Protein AF-A0A3D1XVE9-F1 (afdb_monomer_lite)

Foldseek 3Di:
DDDPDDPVVCVVVPPPPPDDDPVDPPDDDDPDPPPPPDPQVVVQVVLQVLLCLLPDDPDDDDDDPVVVVVVVVVSQQVSLLSNQVLCCQAVHFLVVCVVVVVSNVSSVRSVVVVVPDPDSGWHQVVSHTDD

Sequence (131 aa):
DFFITDANHLSAFLENSGEISDDRPILEFSTVSLLPPLKWETDEVFLNMLRHRINQKPPVTGMTLQEREAFDRNFKLRTAQRLAVFSRRYQGPGAEAFARRNYFSGLETMSIYFDTYLKPQVHLDDAQWQK

pLDDT: mean 75.29, std 20.75, range [31.38, 97.31]

Radius of gyration: 17.8 Å; chains: 1; bounding box: 38×41×38 Å

Secondary structure (DSSP, 8-state):
----S-GGGTHHHHTT-S---TT-------SS---PPPHHHHHHHHHHHHHHHHH-PPP--S--HHHHHHHHHHHHHHHHHHHHHHHHHTT-TTHHHHHTT-HHHHHHHHHHHHHT--SSS---GGG----

Structure (mmCIF, N/CA/C/O backbone):
data_AF-A0A3D1XVE9-F1
#
_entry.id   AF-A0A3D1XVE9-F1
#
loop_
_atom_site.group_PDB
_atom_site.id
_atom_site.type_symbol
_atom_site.label_atom_id
_atom_site.label_alt_id
_atom_site.label_comp_id
_atom_site.label_asym_id
_atom_site.label_entity_id
_atom_site.label_seq_id
_atom_site.pdbx_PDB_ins_code
_atom_site.Cartn_x
_atom_site.Cartn_y
_atom_site.Cartn_z
_atom_site.occupancy
_atom_site.B_iso_or_equiv
_atom_site.auth_seq_id
_atom_site.auth_comp_id
_atom_site.auth_asym_id
_atom_site.auth_atom_id
_atom_site.pdbx_PDB_model_num
ATOM 1 N N . ASP A 1 1 ? 2.576 -10.425 9.662 1.00 35.22 1 ASP A N 1
ATOM 2 C CA . ASP A 1 1 ? 3.074 -11.792 9.763 1.00 35.22 1 ASP A CA 1
ATOM 3 C C . ASP A 1 1 ? 2.191 -12.678 8.932 1.00 35.22 1 ASP A C 1
ATOM 5 O O . ASP A 1 1 ? 1.041 -12.895 9.283 1.00 35.22 1 ASP A O 1
ATOM 9 N N . PHE A 1 2 ? 2.677 -13.031 7.748 1.00 31.38 2 PHE A N 1
ATOM 10 C CA . PHE A 1 2 ? 2.112 -14.124 6.972 1.00 31.38 2 PHE A CA 1
ATOM 11 C C . PHE A 1 2 ? 3.034 -15.307 7.240 1.00 31.38 2 PHE A C 1
ATOM 13 O O . PHE A 1 2 ? 4.154 -15.328 6.742 1.00 31.38 2 PHE A O 1
ATOM 20 N N . PHE A 1 3 ? 2.588 -16.228 8.087 1.00 39.41 3 PHE A N 1
ATOM 21 C CA . PHE A 1 3 ? 3.233 -17.520 8.272 1.00 39.41 3 PHE A CA 1
ATOM 22 C C . PHE A 1 3 ? 2.358 -18.557 7.575 1.00 39.41 3 PHE A C 1
ATOM 24 O O . PHE A 1 3 ? 1.186 -18.702 7.917 1.00 39.41 3 PHE A O 1
ATOM 31 N N . ILE A 1 4 ? 2.920 -19.261 6.599 1.00 38.12 4 ILE A N 1
ATOM 32 C CA . ILE A 1 4 ? 2.436 -20.585 6.217 1.00 38.12 4 ILE A CA 1
ATOM 33 C C . ILE A 1 4 ? 3.659 -21.488 6.232 1.00 38.12 4 ILE A C 1
ATOM 35 O O . ILE A 1 4 ? 4.336 -21.645 5.224 1.00 38.12 4 ILE A O 1
ATOM 39 N N . THR A 1 5 ? 3.935 -22.061 7.395 1.00 39.94 5 THR A N 1
ATOM 40 C CA . THR A 1 5 ? 4.581 -23.365 7.501 1.00 39.94 5 THR A CA 1
ATOM 41 C C . THR A 1 5 ? 3.961 -24.091 8.685 1.00 39.94 5 THR A C 1
ATOM 43 O O . THR A 1 5 ? 3.663 -23.498 9.722 1.00 39.94 5 THR A O 1
ATOM 46 N N . ASP A 1 6 ? 3.668 -25.364 8.457 1.00 42.41 6 ASP A N 1
ATOM 47 C CA . ASP A 1 6 ? 2.945 -26.243 9.364 1.00 42.41 6 ASP A CA 1
ATOM 48 C C . ASP A 1 6 ? 3.673 -26.353 10.717 1.00 42.41 6 ASP A C 1
ATOM 50 O O . ASP A 1 6 ? 4.899 -26.510 10.770 1.00 42.41 6 ASP A O 1
ATOM 54 N N . ALA A 1 7 ? 2.922 -26.248 11.816 1.00 42.97 7 ALA A N 1
ATOM 55 C CA . ALA A 1 7 ? 3.442 -26.035 13.173 1.00 42.97 7 ALA A CA 1
ATOM 56 C C . ALA A 1 7 ? 4.381 -27.154 13.666 1.00 42.97 7 ALA A C 1
ATOM 58 O O . ALA A 1 7 ? 5.176 -26.948 14.583 1.00 42.97 7 ALA A O 1
ATOM 59 N N . ASN A 1 8 ? 4.332 -28.324 13.030 1.00 47.16 8 ASN A N 1
ATOM 60 C CA . ASN A 1 8 ? 5.104 -29.501 13.420 1.00 47.16 8 ASN A CA 1
ATOM 61 C C . ASN A 1 8 ? 6.593 -29.431 13.043 1.00 47.16 8 ASN A C 1
ATOM 63 O O . ASN A 1 8 ? 7.388 -30.171 13.614 1.00 47.16 8 ASN A O 1
ATOM 67 N N . HIS A 1 9 ? 6.991 -28.546 12.122 1.00 50.50 9 HIS A N 1
ATOM 68 C CA . HIS A 1 9 ? 8.394 -28.408 11.703 1.00 50.50 9 HIS A CA 1
ATOM 69 C C . HIS A 1 9 ? 9.139 -27.247 12.379 1.00 50.50 9 HIS A C 1
ATOM 71 O O . HIS A 1 9 ? 10.359 -27.156 12.256 1.00 50.50 9 HIS A O 1
ATOM 77 N N . LEU A 1 10 ? 8.436 -26.378 13.115 1.00 48.62 10 LEU A N 1
ATOM 78 C CA . LEU A 1 10 ? 9.043 -25.231 13.804 1.00 48.62 10 LEU A CA 1
ATOM 79 C C . LEU A 1 10 ? 9.619 -25.585 15.183 1.00 48.62 10 LEU A C 1
ATOM 81 O O . LEU A 1 10 ? 10.549 -24.929 15.646 1.00 48.62 10 LEU A O 1
ATOM 85 N N . SER A 1 11 ? 9.082 -26.610 15.844 1.00 52.28 11 SER A N 1
ATOM 86 C CA . SER A 1 11 ? 9.414 -26.965 17.230 1.00 52.28 11 SER A CA 1
ATOM 87 C C . SER A 1 11 ? 10.898 -27.289 17.424 1.00 52.28 11 SER A C 1
ATOM 89 O O . SER A 1 11 ? 11.532 -26.723 18.310 1.00 52.28 11 SER A O 1
ATOM 91 N N . ALA A 1 12 ? 11.482 -28.101 16.540 1.00 56.97 12 ALA A N 1
ATOM 92 C CA . ALA A 1 12 ? 12.899 -28.469 16.613 1.00 56.97 12 ALA A CA 1
ATOM 93 C C . ALA A 1 12 ? 13.861 -27.287 16.356 1.00 56.97 12 ALA A C 1
ATOM 95 O O . ALA A 1 12 ? 14.995 -27.295 16.828 1.00 56.97 12 ALA A O 1
ATOM 96 N N . PHE A 1 13 ? 13.419 -26.258 15.622 1.00 50.19 13 PHE A N 1
ATOM 97 C CA . PHE A 1 13 ? 14.222 -25.061 15.343 1.00 50.19 13 PHE A CA 1
ATOM 98 C C . PHE A 1 13 ? 14.170 -24.029 16.478 1.00 50.19 13 PHE A C 1
ATOM 100 O O . PHE A 1 13 ? 15.129 -23.283 16.676 1.00 50.19 13 PHE A O 1
ATOM 107 N N . LEU A 1 14 ? 13.073 -23.995 17.239 1.00 52.66 14 LEU A N 1
ATOM 108 C CA . LEU A 1 14 ? 12.889 -23.065 18.354 1.00 52.66 14 LEU A CA 1
ATOM 109 C C . LEU A 1 14 ? 13.596 -23.517 19.640 1.00 52.66 14 LEU A C 1
ATOM 111 O O . LEU A 1 14 ? 13.983 -22.663 20.434 1.00 52.66 14 LEU A O 1
ATOM 115 N N . GLU A 1 15 ? 13.821 -24.821 19.835 1.00 51.41 15 GLU A N 1
ATOM 116 C CA . GLU A 1 15 ? 14.414 -25.369 21.071 1.00 51.41 15 GLU A CA 1
ATOM 117 C C . GLU A 1 15 ? 15.829 -24.854 21.390 1.00 51.41 15 GLU A C 1
ATOM 119 O O . GLU A 1 15 ? 16.223 -24.855 22.552 1.00 51.41 15 GLU A O 1
ATOM 124 N N . ASN A 1 16 ? 16.582 -24.363 20.398 1.00 48.47 16 ASN A N 1
ATOM 125 C CA . ASN A 1 16 ? 17.960 -23.880 20.588 1.00 48.47 16 ASN A CA 1
ATOM 126 C C . ASN A 1 16 ? 18.161 -22.394 20.244 1.00 48.47 16 ASN A C 1
ATOM 128 O O . ASN A 1 16 ? 19.290 -21.897 20.231 1.00 48.47 16 ASN A O 1
ATOM 132 N N . SER A 1 17 ? 17.084 -21.664 19.961 1.00 49.12 17 SER A N 1
ATOM 133 C CA . SER A 1 17 ? 17.148 -20.260 19.561 1.00 49.12 17 SER A CA 1
ATOM 134 C C . SER A 1 17 ? 16.943 -19.354 20.777 1.00 49.12 17 SER A C 1
ATOM 136 O O . SER A 1 17 ? 15.822 -18.946 21.072 1.00 49.12 17 SER A O 1
ATOM 138 N N . GLY A 1 18 ? 18.032 -19.023 21.478 1.00 48.66 18 GLY A N 1
ATOM 139 C CA . GLY A 1 18 ? 17.996 -18.148 22.660 1.00 48.66 18 GLY A CA 1
ATOM 140 C C . GLY A 1 18 ? 17.485 -16.723 22.395 1.00 48.66 18 GLY A C 1
ATOM 141 O O . GLY A 1 18 ? 17.016 -16.075 23.324 1.00 48.66 18 GLY A O 1
ATOM 142 N N . GLU A 1 19 ? 17.532 -16.245 21.148 1.00 45.78 19 GLU A N 1
ATOM 143 C CA . GLU A 1 19 ? 16.977 -14.952 20.737 1.00 45.78 19 GLU A CA 1
ATOM 144 C C . GLU A 1 19 ? 16.819 -14.918 19.206 1.00 45.78 19 GLU A C 1
ATOM 146 O O . GLU A 1 19 ? 17.755 -15.255 18.478 1.00 45.78 19 GLU A O 1
ATOM 151 N N . ILE A 1 20 ? 15.640 -14.528 18.709 1.00 44.81 20 ILE A N 1
ATOM 152 C CA . ILE A 1 20 ? 15.391 -14.292 17.278 1.00 44.81 20 ILE A CA 1
ATOM 153 C C . ILE A 1 20 ? 15.486 -12.778 17.053 1.00 44.81 20 ILE A C 1
ATOM 155 O O . ILE A 1 20 ? 14.557 -12.053 17.406 1.00 44.81 20 ILE A O 1
ATOM 159 N N . SER A 1 21 ? 16.601 -12.298 16.493 1.00 39.75 21 SER A N 1
ATOM 160 C CA . SER A 1 21 ? 16.748 -10.912 16.019 1.00 39.75 21 SER A CA 1
ATOM 161 C C . SER A 1 21 ? 16.685 -10.847 14.489 1.00 39.75 21 SER A C 1
ATOM 163 O O . SER A 1 21 ? 17.005 -11.822 13.802 1.00 39.75 21 SER A O 1
ATOM 165 N N . ASP A 1 22 ? 16.317 -9.676 13.953 1.00 47.19 22 ASP A N 1
ATOM 166 C CA . ASP A 1 22 ? 16.254 -9.366 12.509 1.00 47.19 22 ASP A CA 1
ATOM 167 C C . ASP A 1 22 ? 17.592 -9.597 11.765 1.00 47.19 22 ASP A C 1
ATOM 169 O O . ASP A 1 22 ? 17.639 -9.590 10.533 1.00 47.19 22 ASP A O 1
ATOM 173 N N . ASP A 1 23 ? 18.680 -9.837 12.501 1.00 43.62 23 ASP A N 1
ATOM 174 C CA . ASP A 1 23 ? 20.041 -9.986 11.986 1.00 43.62 23 ASP A CA 1
ATOM 175 C C . ASP A 1 23 ? 20.364 -11.429 11.557 1.00 43.62 23 ASP A C 1
ATOM 177 O O . ASP A 1 23 ? 21.418 -11.680 10.967 1.00 43.62 23 ASP A O 1
ATOM 181 N N . ARG A 1 24 ? 19.487 -12.398 11.863 1.00 38.16 24 ARG A N 1
ATOM 182 C CA . ARG A 1 24 ? 19.696 -13.823 11.554 1.00 38.16 24 ARG A CA 1
ATOM 183 C C . ARG A 1 24 ? 18.491 -14.428 10.831 1.00 38.16 24 ARG A C 1
ATOM 185 O O . ARG A 1 24 ? 17.620 -15.014 11.474 1.00 38.16 24 ARG A O 1
ATOM 192 N N . PRO A 1 25 ? 18.432 -14.349 9.492 1.00 46.28 25 PRO A N 1
ATOM 193 C CA . PRO A 1 25 ? 17.394 -15.032 8.737 1.00 46.28 25 PRO A CA 1
ATOM 194 C C . PRO A 1 25 ? 17.680 -16.542 8.728 1.00 46.28 25 PRO A C 1
ATOM 196 O O . PRO A 1 25 ? 18.502 -17.028 7.956 1.00 46.28 25 PRO A O 1
ATOM 199 N N . ILE A 1 26 ? 17.004 -17.299 9.594 1.00 43.12 26 ILE A N 1
ATOM 200 C CA . ILE A 1 26 ? 16.920 -18.764 9.489 1.00 43.12 26 ILE A CA 1
ATOM 201 C C . ILE A 1 26 ? 15.919 -19.059 8.373 1.00 43.12 26 ILE A C 1
ATOM 203 O O . ILE A 1 26 ? 14.724 -19.197 8.619 1.00 43.12 26 ILE A O 1
ATOM 207 N N . LEU A 1 27 ? 16.379 -19.035 7.125 1.00 42.94 27 LEU A N 1
ATOM 208 C CA . LEU A 1 27 ? 15.491 -19.181 5.975 1.00 42.94 27 LEU A CA 1
ATOM 209 C C . LEU A 1 27 ? 16.187 -19.834 4.784 1.00 42.94 27 LEU A C 1
ATOM 211 O O . LEU A 1 27 ? 16.046 -19.376 3.663 1.00 42.94 27 LEU A O 1
ATOM 215 N N . GLU A 1 28 ? 16.911 -20.926 5.003 1.00 43.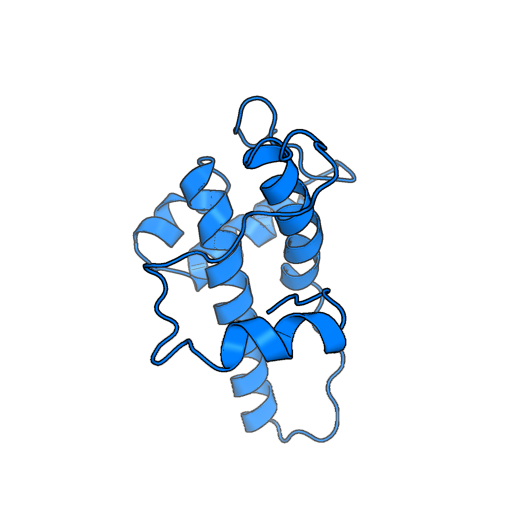84 28 GLU A N 1
ATOM 216 C CA . GLU A 1 28 ? 17.306 -21.821 3.911 1.00 43.84 28 GLU A CA 1
ATOM 217 C C . GLU A 1 28 ? 17.166 -23.273 4.382 1.00 43.84 28 GLU A C 1
ATOM 219 O O . GLU A 1 28 ? 17.118 -23.523 5.580 1.00 43.84 28 GLU A O 1
ATOM 224 N N . PHE A 1 29 ? 17.075 -24.211 3.436 1.00 38.88 29 PHE A N 1
ATOM 225 C CA . PHE A 1 29 ? 16.919 -25.670 3.590 1.00 38.88 29 PHE A CA 1
ATOM 226 C C . PHE A 1 29 ? 15.486 -26.223 3.454 1.00 38.88 29 PHE A C 1
ATOM 228 O O . PHE A 1 29 ? 14.949 -26.888 4.335 1.00 38.88 29 PHE A O 1
ATOM 235 N N . SER A 1 30 ? 14.913 -26.045 2.259 1.00 36.06 30 SER A N 1
ATOM 236 C CA . SER A 1 30 ? 14.057 -27.069 1.640 1.00 36.06 30 SER A CA 1
ATOM 237 C C . SER A 1 30 ? 14.926 -27.936 0.717 1.00 36.06 30 SER A C 1
ATOM 239 O O . SER A 1 30 ? 15.756 -27.405 -0.019 1.00 36.06 30 SER A O 1
ATOM 241 N N . THR A 1 31 ? 14.764 -29.263 0.754 1.00 34.62 31 THR A N 1
ATOM 242 C CA . THR A 1 31 ? 15.546 -30.247 -0.030 1.00 34.62 31 THR A CA 1
ATOM 243 C C . THR A 1 31 ? 15.085 -30.400 -1.483 1.00 34.62 31 THR A C 1
ATOM 245 O O . THR A 1 31 ? 15.627 -31.219 -2.224 1.00 34.62 31 THR A O 1
ATOM 248 N N . VAL A 1 32 ? 14.115 -29.598 -1.921 1.00 38.97 32 VAL A N 1
ATOM 249 C CA . VAL A 1 32 ? 13.776 -29.446 -3.336 1.00 38.97 32 VAL A CA 1
ATOM 250 C C . VAL A 1 32 ? 14.510 -28.205 -3.831 1.00 38.97 32 VAL A C 1
ATOM 252 O O . VAL A 1 32 ? 14.167 -27.099 -3.420 1.00 38.97 32 VAL A O 1
ATOM 255 N N . SER A 1 33 ? 15.513 -28.364 -4.703 1.00 37.88 33 SER A N 1
ATOM 256 C CA . SER A 1 33 ? 16.132 -27.241 -5.425 1.00 37.88 33 SER A CA 1
ATOM 257 C C . SER A 1 33 ? 15.150 -26.668 -6.450 1.00 37.88 33 SER A C 1
ATOM 259 O O . SER A 1 33 ? 15.336 -26.775 -7.659 1.00 37.88 33 SER A O 1
ATOM 261 N N . LEU A 1 34 ? 14.080 -26.055 -5.956 1.00 39.69 34 LEU A N 1
ATOM 262 C CA . LEU A 1 34 ? 13.466 -24.935 -6.637 1.00 39.69 34 LEU A CA 1
ATOM 263 C C . LEU A 1 34 ? 14.498 -23.819 -6.504 1.00 39.69 34 LEU A C 1
ATOM 265 O O . LEU A 1 34 ? 14.872 -23.472 -5.383 1.00 39.69 34 LEU A O 1
ATOM 269 N N . LEU A 1 35 ? 15.023 -23.320 -7.626 1.00 40.09 35 LEU A N 1
ATOM 270 C CA . LEU A 1 35 ? 15.769 -22.063 -7.610 1.00 40.09 35 LEU A CA 1
ATOM 271 C C . LEU A 1 35 ? 14.973 -21.089 -6.730 1.00 40.09 35 LEU A C 1
ATOM 273 O O . LEU A 1 35 ? 13.763 -20.972 -6.956 1.00 40.09 35 LEU A O 1
ATOM 277 N N . PRO A 1 36 ? 15.579 -20.471 -5.698 1.00 48.44 36 PRO A N 1
ATOM 278 C CA . PRO A 1 36 ? 14.848 -19.494 -4.914 1.00 48.44 36 PRO A CA 1
ATOM 279 C C . PRO A 1 36 ? 14.316 -18.460 -5.914 1.00 48.44 36 PRO A C 1
ATOM 281 O O . PRO A 1 36 ? 15.113 -17.978 -6.729 1.00 48.44 36 PRO A O 1
ATOM 284 N N . PRO A 1 37 ? 12.996 -18.186 -5.933 1.00 54.16 37 PRO A N 1
ATOM 285 C CA . PRO A 1 37 ? 12.437 -17.196 -6.842 1.00 54.16 37 PRO A CA 1
ATOM 286 C C . PRO A 1 37 ? 13.253 -15.918 -6.720 1.00 54.16 37 PRO A C 1
ATOM 288 O O . PRO A 1 37 ? 13.723 -15.572 -5.624 1.00 54.16 37 PRO A O 1
ATOM 291 N N . LEU A 1 38 ? 13.459 -15.227 -7.840 1.00 60.12 38 LEU A N 1
ATOM 292 C CA . LEU A 1 38 ? 14.215 -13.988 -7.801 1.00 60.12 38 LEU A CA 1
ATOM 293 C C . LEU A 1 38 ? 13.536 -13.075 -6.778 1.00 60.12 38 LEU A C 1
ATOM 295 O O . LEU A 1 38 ? 12.309 -13.000 -6.693 1.00 60.12 38 LEU A O 1
ATOM 299 N N . LYS A 1 39 ? 14.334 -12.397 -5.949 1.00 75.06 39 LYS A N 1
ATOM 300 C CA . LYS A 1 39 ? 13.829 -11.603 -4.816 1.00 75.06 39 LYS A CA 1
ATOM 301 C C . LYS A 1 39 ? 12.695 -10.645 -5.216 1.00 75.06 39 LYS A C 1
ATOM 303 O O . LYS A 1 39 ? 11.811 -10.378 -4.411 1.00 75.06 39 LYS A O 1
ATOM 308 N N . TRP A 1 40 ? 12.712 -10.157 -6.457 1.00 74.62 40 TRP A N 1
ATOM 309 C CA . TRP A 1 40 ? 11.682 -9.286 -7.013 1.00 74.62 40 TRP A CA 1
ATOM 310 C C . TRP A 1 40 ? 10.379 -10.002 -7.403 1.00 74.62 40 TRP A C 1
ATOM 312 O O . TRP A 1 40 ? 9.323 -9.422 -7.182 1.00 74.62 40 TRP A O 1
ATOM 322 N N . GLU A 1 41 ? 10.410 -11.258 -7.858 1.00 78.19 41 GLU A N 1
ATOM 323 C CA . GLU A 1 41 ? 9.203 -12.064 -8.126 1.00 78.19 41 GLU A CA 1
ATOM 324 C C . GLU A 1 41 ? 8.443 -12.342 -6.821 1.00 78.19 41 GLU A C 1
ATOM 326 O O . GLU A 1 41 ? 7.220 -12.240 -6.742 1.00 78.19 41 GLU A O 1
ATOM 331 N N . THR A 1 42 ? 9.183 -12.635 -5.748 1.00 82.31 42 THR A N 1
ATOM 332 C CA . THR A 1 42 ? 8.600 -12.822 -4.410 1.00 82.31 42 THR A CA 1
ATOM 333 C C . THR A 1 42 ? 7.982 -11.525 -3.890 1.00 82.31 42 THR A C 1
ATOM 335 O O . THR A 1 42 ? 6.853 -11.508 -3.395 1.00 82.31 42 THR A O 1
ATOM 338 N N . ASP A 1 43 ? 8.711 -10.419 -4.022 1.00 84.38 43 ASP A N 1
ATOM 339 C CA . ASP A 1 43 ? 8.236 -9.103 -3.614 1.00 84.38 43 ASP A CA 1
ATOM 340 C C . ASP A 1 43 ? 7.005 -8.648 -4.416 1.00 84.38 43 ASP A C 1
ATOM 342 O O . ASP A 1 43 ? 6.114 -8.012 -3.851 1.00 84.38 43 ASP A O 1
ATOM 346 N N . GLU A 1 44 ? 6.916 -9.006 -5.698 1.00 85.12 44 GLU A N 1
ATOM 347 C CA . GLU A 1 44 ? 5.759 -8.743 -6.555 1.00 85.12 44 GLU A CA 1
ATOM 348 C C . GLU A 1 44 ? 4.491 -9.422 -6.020 1.00 85.12 44 GLU A C 1
ATOM 350 O O . GLU A 1 44 ? 3.435 -8.786 -5.925 1.00 85.12 44 GLU A O 1
ATOM 355 N N . VAL A 1 45 ? 4.586 -10.689 -5.605 1.00 85.12 45 VAL A N 1
ATOM 356 C CA . VAL A 1 45 ? 3.457 -11.413 -4.999 1.00 85.12 45 VAL A CA 1
ATOM 357 C C . VAL A 1 45 ? 2.983 -10.699 -3.733 1.00 85.12 45 VAL A C 1
ATOM 359 O O . VAL A 1 45 ? 1.788 -10.419 -3.580 1.00 85.12 45 VAL A O 1
ATOM 362 N N . PHE A 1 46 ? 3.907 -10.338 -2.838 1.00 85.81 46 PHE A N 1
ATOM 363 C CA . PHE A 1 46 ? 3.559 -9.619 -1.611 1.00 85.81 46 PHE A CA 1
ATOM 364 C C . PHE A 1 46 ? 2.951 -8.248 -1.892 1.00 85.81 46 PHE A C 1
ATOM 366 O O . PHE A 1 46 ? 1.978 -7.859 -1.240 1.00 85.81 46 PHE A O 1
ATOM 373 N N . LEU A 1 47 ? 3.487 -7.520 -2.868 1.00 88.00 47 LEU A N 1
ATOM 374 C CA . LEU A 1 47 ? 2.971 -6.223 -3.275 1.00 88.00 47 LEU A CA 1
ATOM 375 C C . LEU A 1 47 ? 1.531 -6.330 -3.796 1.00 88.00 47 LEU A C 1
ATOM 377 O O . LEU A 1 47 ? 0.662 -5.561 -3.370 1.00 88.00 47 LEU A O 1
ATOM 381 N N . ASN A 1 48 ? 1.257 -7.320 -4.646 1.00 88.38 48 ASN A N 1
ATOM 382 C CA . ASN A 1 48 ? -0.078 -7.579 -5.181 1.00 88.38 48 ASN A CA 1
ATOM 383 C C . ASN A 1 48 ? -1.085 -7.993 -4.104 1.00 88.38 48 ASN A C 1
ATOM 385 O O . ASN A 1 48 ? -2.247 -7.599 -4.182 1.00 88.38 48 ASN A O 1
ATOM 389 N N . MET A 1 49 ? -0.658 -8.702 -3.057 1.00 87.31 49 MET A N 1
ATOM 390 C CA . MET A 1 49 ? -1.516 -8.973 -1.898 1.00 87.31 49 MET A CA 1
ATOM 391 C C . MET A 1 49 ? -1.753 -7.718 -1.045 1.00 87.31 49 MET A C 1
ATOM 393 O O . MET A 1 49 ? -2.864 -7.467 -0.572 1.00 87.31 49 MET A O 1
ATOM 397 N N . LEU A 1 50 ? -0.712 -6.912 -0.823 1.00 88.31 50 LEU A N 1
ATOM 398 C CA . LEU A 1 50 ? -0.770 -5.765 0.081 1.00 88.31 50 LEU A CA 1
ATOM 399 C C . LEU A 1 50 ? -1.547 -4.581 -0.489 1.00 88.31 50 LEU A C 1
ATOM 401 O O . LEU A 1 50 ? -2.220 -3.903 0.290 1.00 88.31 50 LEU A O 1
ATOM 405 N N . ARG A 1 51 ? -1.497 -4.331 -1.805 1.00 87.88 51 ARG A N 1
ATOM 406 C CA . ARG A 1 51 ? -2.169 -3.170 -2.420 1.00 87.88 51 ARG A CA 1
ATOM 407 C C . ARG A 1 51 ? -3.677 -3.146 -2.151 1.00 87.88 51 ARG A C 1
ATOM 409 O O . ARG A 1 51 ? -4.245 -2.081 -1.938 1.00 87.88 51 ARG A O 1
ATOM 416 N N . HIS A 1 52 ? -4.323 -4.311 -2.049 1.00 88.06 52 HIS A N 1
ATOM 417 C CA . HIS A 1 52 ? -5.754 -4.391 -1.746 1.00 88.06 52 HIS A CA 1
ATOM 418 C C . HIS A 1 52 ? -6.087 -3.792 -0.374 1.00 88.06 52 HIS A C 1
ATOM 420 O O . HIS A 1 52 ? -7.138 -3.182 -0.200 1.00 88.06 52 HIS A O 1
ATOM 426 N N . ARG A 1 53 ? -5.156 -3.856 0.584 1.00 88.44 53 ARG A N 1
ATOM 427 C CA . ARG A 1 53 ? -5.334 -3.302 1.934 1.00 88.44 53 ARG A CA 1
ATOM 428 C C . ARG A 1 53 ? -5.298 -1.773 1.986 1.00 88.44 53 ARG A C 1
ATOM 430 O O . ARG A 1 53 ? -5.581 -1.226 3.048 1.00 88.44 53 ARG A O 1
ATOM 437 N N . ILE A 1 54 ? -4.941 -1.088 0.897 1.00 88.31 54 ILE A N 1
ATOM 438 C CA . ILE A 1 54 ? -4.962 0.382 0.830 1.00 88.31 54 ILE A CA 1
ATOM 439 C C . ILE A 1 54 ? -6.409 0.877 0.942 1.00 88.31 54 ILE A C 1
ATOM 441 O O . ILE A 1 54 ? -6.708 1.695 1.809 1.00 88.31 54 ILE A O 1
ATOM 445 N N . ASN A 1 55 ? -7.305 0.291 0.143 1.00 78.56 55 ASN A N 1
ATOM 446 C CA . ASN A 1 55 ? -8.710 0.697 0.050 1.00 78.56 55 ASN A CA 1
ATOM 447 C C . ASN A 1 55 ? -9.686 -0.316 0.676 1.00 78.56 55 ASN A C 1
ATOM 449 O O . ASN A 1 55 ? -10.855 0.001 0.879 1.00 78.56 55 ASN A O 1
ATOM 453 N N . GLN A 1 56 ? -9.229 -1.526 1.019 1.00 82.12 56 GLN A N 1
ATOM 454 C CA . GLN A 1 56 ? -10.074 -2.577 1.590 1.00 82.12 56 GLN A CA 1
ATOM 455 C C . GLN A 1 56 ? -9.650 -2.888 3.028 1.00 82.12 56 GLN A C 1
ATOM 457 O O . GLN A 1 56 ? -8.639 -3.548 3.291 1.00 82.12 56 GLN A O 1
ATOM 462 N N . LYS A 1 57 ? -10.450 -2.405 3.981 1.00 79.56 57 LYS A N 1
ATOM 463 C CA . LYS A 1 57 ? -10.324 -2.740 5.403 1.00 79.56 57 LYS A CA 1
ATOM 464 C C . LYS A 1 57 ? -11.251 -3.916 5.729 1.00 79.56 57 LYS A C 1
ATOM 466 O O . LYS A 1 57 ? -12.391 -3.907 5.265 1.00 79.56 57 LYS A O 1
ATOM 471 N N . PRO A 1 58 ? -10.824 -4.893 6.550 1.00 78.25 58 PRO A N 1
ATOM 472 C CA . PRO A 1 58 ? -11.746 -5.904 7.051 1.00 78.25 58 PRO A CA 1
ATOM 473 C C . PRO A 1 58 ? -12.907 -5.246 7.820 1.00 78.25 58 PRO A C 1
ATOM 475 O O . PRO A 1 58 ? -12.685 -4.249 8.521 1.00 78.25 58 PRO A O 1
ATOM 478 N N . PRO A 1 59 ? -14.138 -5.776 7.713 1.00 79.69 59 PRO A N 1
ATOM 479 C CA . PRO A 1 59 ? -15.246 -5.319 8.535 1.00 79.69 59 PRO A CA 1
ATOM 480 C C . PRO A 1 59 ? -14.955 -5.675 9.995 1.00 79.69 59 PRO A C 1
ATOM 482 O O . PRO A 1 59 ? -14.664 -6.824 10.317 1.00 79.69 59 PRO A O 1
ATOM 485 N N . VAL A 1 60 ? -15.012 -4.680 10.879 1.00 80.25 60 VAL A N 1
ATOM 486 C CA . VAL A 1 60 ? -14.815 -4.874 12.319 1.00 80.25 60 VAL A CA 1
ATOM 487 C C . VAL A 1 60 ? -16.014 -4.296 13.058 1.00 80.25 60 VAL A C 1
ATOM 489 O O . VAL A 1 60 ? -16.356 -3.123 12.889 1.00 80.25 60 VAL A O 1
ATOM 492 N N . THR A 1 61 ? -16.669 -5.134 13.856 1.00 88.88 61 THR A N 1
ATOM 493 C CA . THR A 1 61 ? -17.869 -4.807 14.635 1.00 88.88 61 THR A CA 1
ATOM 494 C C . THR A 1 61 ? -17.569 -4.850 16.132 1.00 88.88 61 THR A C 1
ATOM 496 O O . THR A 1 61 ? -16.581 -5.444 16.549 1.00 88.88 61 THR A O 1
ATOM 499 N N . GLY A 1 62 ? -18.424 -4.231 16.951 1.00 92.25 62 GLY A N 1
ATOM 500 C CA . GLY A 1 62 ? -18.307 -4.292 18.415 1.00 92.25 62 GLY A CA 1
ATOM 501 C C . GLY A 1 62 ? -17.293 -3.330 19.048 1.00 92.25 62 GLY A C 1
ATOM 502 O O . GLY A 1 62 ? -17.095 -3.392 20.252 1.00 92.25 62 GLY A O 1
ATOM 503 N N . MET A 1 63 ? -16.680 -2.434 18.268 1.00 92.44 63 MET A N 1
ATOM 504 C CA . MET A 1 63 ? -15.797 -1.372 18.773 1.00 92.44 63 MET A CA 1
ATOM 505 C C . MET A 1 63 ? -16.559 -0.071 19.027 1.00 92.44 63 MET A C 1
ATOM 507 O O . MET A 1 63 ? -17.416 0.316 18.222 1.00 92.44 63 MET A O 1
ATOM 511 N N . THR A 1 64 ? -16.164 0.645 20.079 1.00 94.50 64 THR A N 1
ATOM 512 C CA . THR A 1 64 ? -16.504 2.061 20.276 1.00 94.50 64 THR A CA 1
ATOM 513 C C . THR A 1 64 ? -15.916 2.932 19.157 1.00 94.50 64 THR A C 1
ATOM 515 O O . THR A 1 64 ? -15.062 2.497 18.377 1.00 94.50 64 THR A O 1
ATOM 518 N N . LEU A 1 65 ? -16.363 4.189 19.059 1.00 92.19 65 LEU A N 1
ATOM 519 C CA . LEU A 1 65 ? -15.845 5.125 18.055 1.00 92.19 65 LEU A CA 1
ATOM 520 C C . LEU A 1 65 ? -14.331 5.352 18.211 1.00 92.19 65 LEU A C 1
ATOM 522 O O . LEU A 1 65 ? -13.593 5.249 17.235 1.00 92.19 65 LEU A O 1
ATOM 526 N N . GLN A 1 66 ? -13.861 5.571 19.440 1.00 92.25 66 GLN A N 1
ATOM 527 C CA . GLN A 1 66 ? -12.449 5.838 19.724 1.00 92.25 66 GLN A CA 1
ATOM 528 C C . GLN A 1 66 ? -11.550 4.631 19.401 1.00 92.25 66 GLN A C 1
ATOM 530 O O . GLN A 1 66 ? -10.477 4.783 18.815 1.00 92.25 66 GLN A O 1
ATOM 535 N N . GLU A 1 67 ? -11.994 3.414 19.728 1.00 92.44 67 GLU A N 1
ATOM 536 C CA . GLU A 1 67 ? -11.272 2.184 19.373 1.00 92.44 67 GLU A CA 1
ATOM 537 C C . GLU A 1 67 ? -11.206 1.987 17.861 1.00 92.44 67 GLU A C 1
ATOM 539 O O . GLU A 1 67 ? -10.170 1.580 17.333 1.00 92.44 67 GLU A O 1
ATOM 544 N N . ARG A 1 68 ? -12.289 2.319 17.150 1.00 89.00 68 ARG A N 1
ATOM 545 C CA . ARG A 1 68 ? -12.336 2.249 15.690 1.00 89.00 68 ARG A CA 1
ATOM 546 C C . ARG A 1 68 ? -11.353 3.221 15.047 1.00 89.00 68 ARG A C 1
ATOM 548 O O . ARG A 1 68 ? -10.638 2.830 14.131 1.00 89.00 68 ARG A O 1
ATOM 555 N N . GLU A 1 69 ? -11.275 4.454 15.535 1.00 91.38 69 GLU A N 1
ATOM 556 C CA . GLU A 1 69 ? -10.314 5.447 15.042 1.00 91.38 69 GLU A CA 1
ATOM 557 C C . GLU A 1 69 ? -8.864 5.000 15.272 1.00 91.38 69 GLU A C 1
ATOM 559 O O . GLU A 1 69 ? -8.033 5.058 14.359 1.00 91.38 69 GLU A O 1
ATOM 564 N N . ALA A 1 70 ? -8.562 4.485 16.468 1.00 88.12 70 ALA A N 1
ATOM 565 C CA . ALA A 1 70 ? -7.245 3.944 16.789 1.00 88.12 70 ALA A CA 1
ATOM 566 C C . ALA A 1 70 ? -6.903 2.724 15.917 1.00 88.12 70 ALA A C 1
ATOM 568 O O . ALA A 1 70 ? -5.790 2.620 15.388 1.00 88.12 70 ALA A O 1
ATOM 569 N N . PHE A 1 71 ? -7.864 1.817 15.724 1.00 89.38 71 PHE A N 1
ATOM 570 C CA . PHE A 1 71 ? -7.725 0.663 14.843 1.00 89.38 71 PHE A CA 1
ATOM 571 C C . PHE A 1 71 ? -7.433 1.097 13.404 1.00 89.38 71 PHE A C 1
ATOM 573 O O . PHE A 1 71 ? -6.483 0.594 12.803 1.00 89.38 71 PHE A O 1
ATOM 580 N N . ASP A 1 72 ? -8.180 2.067 12.876 1.00 88.81 72 ASP A N 1
ATOM 581 C CA . ASP A 1 72 ? -8.050 2.550 11.499 1.00 88.81 72 ASP A CA 1
ATOM 582 C C . ASP A 1 72 ? -6.705 3.225 11.265 1.00 88.81 72 ASP A C 1
ATOM 584 O O . ASP A 1 72 ? -6.015 2.933 10.281 1.00 88.81 72 ASP A O 1
ATOM 588 N N . ARG A 1 73 ? -6.276 4.067 12.207 1.00 90.56 73 ARG A N 1
ATOM 589 C CA . ARG A 1 73 ? -4.960 4.705 12.158 1.00 90.56 73 ARG A CA 1
ATOM 590 C C . ARG A 1 73 ? -3.83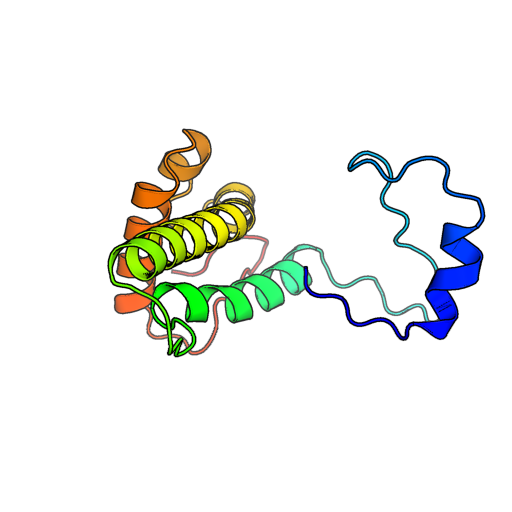8 3.668 12.172 1.00 90.56 73 ARG A C 1
ATOM 592 O O . ARG A 1 73 ? -2.918 3.750 11.357 1.00 90.56 73 ARG A O 1
ATOM 599 N N . ASN A 1 74 ? -3.924 2.672 13.052 1.00 89.81 74 ASN A N 1
ATOM 600 C CA . ASN A 1 74 ? -2.925 1.608 13.158 1.00 89.81 74 ASN A CA 1
ATOM 601 C C . ASN A 1 74 ? -2.931 0.678 11.938 1.00 89.81 74 ASN A C 1
ATOM 603 O O . ASN A 1 74 ? -1.873 0.252 11.474 1.00 89.81 74 ASN A O 1
ATOM 607 N N . PHE A 1 75 ? -4.107 0.371 11.390 1.00 88.19 75 PHE A N 1
ATOM 608 C CA . PHE A 1 75 ? -4.248 -0.408 10.166 1.00 88.19 75 PHE A CA 1
ATOM 609 C C . PHE A 1 75 ? -3.589 0.308 8.984 1.00 88.19 75 PHE A C 1
ATOM 611 O O . PHE A 1 75 ? -2.782 -0.312 8.287 1.00 88.19 75 PHE A O 1
ATOM 618 N N . LYS A 1 76 ? -3.864 1.607 8.801 1.00 90.94 76 LYS A N 1
ATOM 619 C CA . LYS A 1 76 ? -3.230 2.437 7.765 1.00 90.94 76 LYS A CA 1
ATOM 620 C C . LYS A 1 76 ? -1.717 2.502 7.950 1.00 90.94 76 LYS A C 1
ATOM 622 O O . LYS A 1 76 ? -0.987 2.221 7.006 1.00 90.94 76 LYS A O 1
ATOM 627 N N . LEU 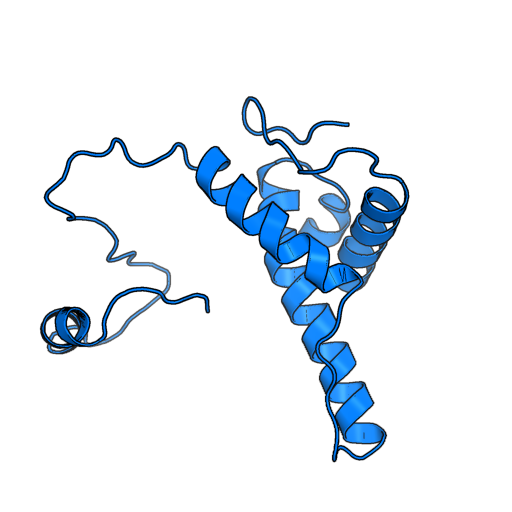A 1 77 ? -1.240 2.773 9.167 1.00 89.38 77 LEU A N 1
ATOM 628 C CA . LEU A 1 77 ? 0.193 2.857 9.460 1.00 89.38 77 LEU A CA 1
ATOM 629 C C . LEU A 1 77 ? 0.929 1.550 9.134 1.00 89.38 77 LEU A C 1
ATOM 631 O O . LEU A 1 77 ? 1.934 1.576 8.428 1.00 89.38 77 LEU A O 1
ATOM 635 N N . ARG A 1 78 ? 0.412 0.397 9.580 1.00 90.38 78 ARG A N 1
ATOM 636 C CA . ARG A 1 78 ? 1.026 -0.911 9.285 1.00 90.38 78 ARG A CA 1
ATOM 637 C C . ARG A 1 78 ? 1.015 -1.235 7.794 1.00 90.38 78 ARG A C 1
ATOM 639 O O . ARG A 1 78 ? 1.943 -1.864 7.294 1.00 90.38 78 ARG A O 1
ATOM 646 N N . THR A 1 79 ? -0.042 -0.849 7.085 1.00 89.12 79 THR A N 1
ATOM 647 C CA . THR A 1 79 ? -0.130 -1.032 5.630 1.00 89.12 79 THR A CA 1
ATOM 648 C C . THR A 1 79 ? 0.908 -0.166 4.919 1.00 89.12 79 THR A C 1
ATOM 650 O O . THR A 1 79 ? 1.682 -0.688 4.123 1.00 89.12 79 THR A O 1
ATOM 653 N N . ALA A 1 80 ? 1.017 1.108 5.301 1.00 92.75 80 ALA A N 1
ATOM 654 C CA . ALA A 1 80 ? 2.019 2.036 4.791 1.00 92.75 80 ALA A CA 1
ATOM 655 C C . ALA A 1 80 ? 3.456 1.557 5.038 1.00 92.75 80 ALA A C 1
ATOM 657 O O . ALA A 1 80 ? 4.267 1.554 4.121 1.00 92.75 80 ALA A O 1
ATOM 658 N N . GLN A 1 81 ? 3.774 1.105 6.254 1.00 88.31 81 GLN A N 1
ATOM 659 C CA . GLN A 1 81 ? 5.105 0.596 6.604 1.00 88.31 81 GLN A CA 1
ATOM 660 C C . GLN A 1 81 ? 5.511 -0.619 5.764 1.00 88.31 81 GLN A C 1
ATOM 662 O O . GLN A 1 81 ? 6.657 -0.711 5.337 1.00 88.31 81 GLN A O 1
ATOM 667 N N . ARG A 1 82 ? 4.576 -1.540 5.497 1.00 90.81 82 ARG A N 1
ATOM 668 C CA . ARG A 1 82 ? 4.842 -2.718 4.656 1.00 90.81 82 ARG A CA 1
ATOM 669 C C . ARG A 1 82 ? 5.049 -2.323 3.197 1.00 90.81 82 ARG A C 1
ATOM 671 O O . ARG A 1 82 ? 6.007 -2.759 2.575 1.00 90.81 82 ARG A O 1
ATOM 678 N N . LEU A 1 83 ? 4.192 -1.451 2.674 1.00 90.69 83 LEU A N 1
ATOM 679 C CA . LEU A 1 83 ? 4.298 -0.942 1.308 1.00 90.69 83 LEU A CA 1
ATOM 680 C C . LEU A 1 83 ? 5.563 -0.098 1.076 1.00 90.69 83 LEU A C 1
ATOM 682 O O . LEU A 1 83 ? 6.150 -0.144 -0.006 1.00 90.69 83 LEU A O 1
ATOM 686 N N . ALA A 1 84 ? 6.030 0.610 2.108 1.00 90.25 84 ALA A N 1
ATOM 687 C CA . ALA A 1 84 ? 7.258 1.397 2.079 1.00 90.25 84 ALA A CA 1
ATOM 688 C C . ALA A 1 84 ? 8.493 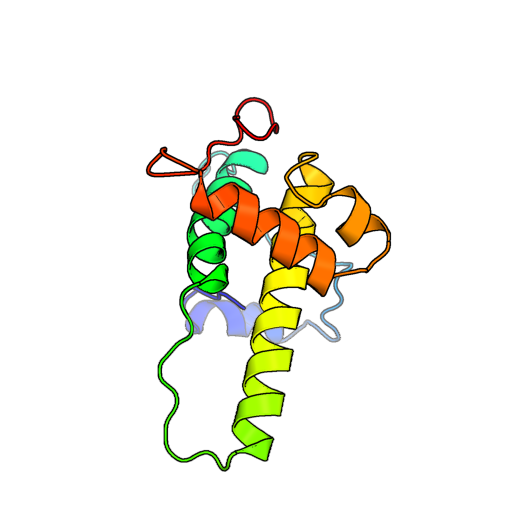0.565 1.715 1.00 90.25 84 ALA A C 1
ATOM 690 O O . ALA A 1 84 ? 9.405 1.089 1.079 1.00 90.25 84 ALA A O 1
ATOM 691 N N . VAL A 1 85 ? 8.534 -0.715 2.105 1.00 88.88 85 VAL A N 1
ATOM 692 C CA . VAL A 1 85 ? 9.649 -1.619 1.784 1.00 88.88 85 VAL A CA 1
ATOM 693 C C . VAL A 1 85 ? 9.786 -1.769 0.269 1.00 88.88 85 VAL A C 1
ATOM 695 O O . VAL A 1 85 ? 10.866 -1.530 -0.269 1.00 88.88 85 VAL A O 1
ATOM 698 N N . PHE A 1 86 ? 8.687 -2.087 -0.416 1.00 90.31 86 PHE A N 1
ATOM 699 C CA . PHE A 1 86 ? 8.663 -2.304 -1.865 1.00 90.31 86 PHE A CA 1
ATOM 700 C C . PHE A 1 86 ? 8.849 -1.002 -2.640 1.00 90.31 86 PHE A C 1
ATOM 702 O O . PHE A 1 86 ? 9.639 -0.940 -3.578 1.00 90.31 86 PHE A O 1
ATOM 709 N N . SER A 1 87 ? 8.172 0.069 -2.219 1.00 91.75 87 SER A N 1
ATOM 710 C CA . SER A 1 87 ? 8.306 1.369 -2.879 1.00 91.75 87 SER A CA 1
ATOM 711 C C . SER A 1 87 ? 9.730 1.912 -2.795 1.00 91.75 87 SER A C 1
ATOM 713 O O . SER A 1 87 ? 10.284 2.327 -3.806 1.00 91.75 87 SER A O 1
ATOM 715 N N . ARG A 1 88 ? 10.391 1.822 -1.636 1.00 88.06 88 ARG A N 1
ATOM 716 C CA . ARG A 1 88 ? 11.791 2.260 -1.514 1.00 88.06 88 ARG A CA 1
ATOM 717 C C . ARG A 1 88 ? 12.754 1.369 -2.295 1.00 88.06 88 ARG A C 1
ATOM 719 O O . ARG A 1 88 ? 13.690 1.890 -2.891 1.00 88.06 88 ARG A O 1
ATOM 726 N N . ARG A 1 89 ? 12.549 0.048 -2.275 1.00 87.31 89 ARG A N 1
ATOM 727 C CA . ARG A 1 89 ? 13.435 -0.923 -2.940 1.00 87.31 89 ARG A CA 1
ATOM 728 C C . ARG A 1 89 ? 13.423 -0.774 -4.458 1.00 87.31 89 ARG A C 1
ATOM 730 O O . ARG A 1 89 ? 14.474 -0.886 -5.074 1.00 87.31 89 ARG A O 1
ATOM 737 N N . TYR A 1 90 ? 12.256 -0.490 -5.023 1.00 89.62 90 TYR A N 1
ATOM 738 C CA . TYR A 1 90 ? 12.031 -0.480 -6.469 1.00 89.62 90 TYR A CA 1
ATOM 739 C C . TYR A 1 90 ? 11.701 0.915 -7.019 1.00 89.62 90 TYR A C 1
ATOM 741 O O . TYR A 1 90 ? 11.183 1.037 -8.123 1.00 89.62 90 TYR A O 1
ATOM 749 N N . GLN A 1 91 ? 11.968 1.971 -6.239 1.00 89.81 91 GLN A N 1
ATOM 750 C CA . GLN A 1 91 ? 11.672 3.371 -6.586 1.00 89.81 91 GLN A CA 1
ATOM 751 C C . GLN A 1 91 ? 10.216 3.605 -7.039 1.00 89.81 91 GLN A C 1
ATOM 753 O O . GLN A 1 91 ? 9.940 4.351 -7.975 1.00 89.81 91 GLN A O 1
ATOM 758 N N . GLY A 1 92 ? 9.274 2.946 -6.366 1.00 91.88 92 GLY A N 1
ATOM 759 C CA . GLY A 1 92 ? 7.849 3.016 -6.667 1.00 91.88 92 GLY A CA 1
ATOM 760 C C . GLY A 1 92 ? 7.152 4.283 -6.154 1.00 91.88 92 GLY A C 1
ATOM 761 O O . GLY A 1 92 ? 7.776 5.189 -5.590 1.00 91.88 92 GLY A O 1
ATOM 762 N N . PRO A 1 93 ? 5.815 4.344 -6.279 1.00 94.06 93 PRO A N 1
ATOM 763 C CA . PRO A 1 93 ? 5.022 5.475 -5.806 1.00 94.06 93 PRO A CA 1
ATOM 764 C C . PRO A 1 93 ? 5.256 5.762 -4.316 1.00 94.06 93 PRO A C 1
ATOM 766 O O . PRO A 1 93 ? 5.275 4.851 -3.482 1.00 94.06 93 PRO A O 1
ATOM 769 N N . GLY A 1 94 ? 5.453 7.036 -3.971 1.00 94.62 94 GLY A N 1
ATOM 770 C CA . GLY A 1 94 ? 5.656 7.482 -2.588 1.00 94.62 94 GL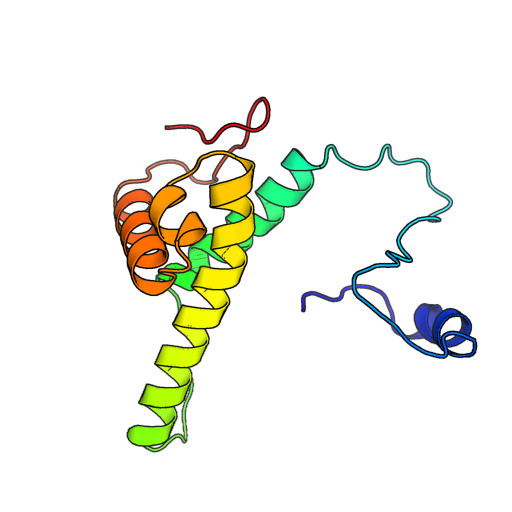Y A CA 1
ATOM 771 C C . GLY A 1 94 ? 7.046 7.194 -2.000 1.00 94.62 94 GLY A C 1
ATOM 772 O O . GLY A 1 94 ? 7.243 7.436 -0.807 1.00 94.62 94 GLY A O 1
ATOM 773 N N . ALA A 1 95 ? 8.014 6.707 -2.789 1.00 94.38 95 ALA A N 1
ATOM 774 C CA . ALA A 1 95 ? 9.335 6.297 -2.297 1.00 94.38 95 ALA A CA 1
ATOM 775 C C . ALA A 1 95 ? 10.052 7.393 -1.489 1.00 94.38 95 ALA A C 1
ATOM 777 O O . ALA A 1 95 ? 10.597 7.110 -0.420 1.00 94.38 95 ALA A O 1
ATOM 778 N N . GLU A 1 96 ? 9.999 8.650 -1.940 1.00 95.38 96 GLU A N 1
ATOM 779 C CA . GLU A 1 96 ? 10.601 9.783 -1.225 1.00 95.38 96 GLU A CA 1
ATOM 780 C C . GLU A 1 96 ? 9.932 10.052 0.129 1.00 95.38 96 GLU A C 1
ATOM 782 O O . GLU A 1 96 ? 10.613 10.243 1.141 1.00 95.38 96 GLU A O 1
ATOM 787 N N . ALA A 1 97 ? 8.597 10.029 0.178 1.00 96.56 97 ALA A N 1
ATOM 788 C CA . ALA A 1 97 ? 7.846 10.217 1.417 1.00 96.56 97 ALA A CA 1
ATOM 789 C C . ALA A 1 97 ? 8.168 9.100 2.421 1.00 96.56 97 ALA A C 1
ATOM 791 O O . ALA A 1 97 ? 8.446 9.368 3.594 1.00 96.56 97 ALA A O 1
ATOM 792 N N . PHE A 1 98 ? 8.232 7.852 1.951 1.00 94.19 98 PHE A N 1
ATOM 793 C CA . PHE A 1 98 ? 8.625 6.711 2.771 1.00 94.19 98 PHE A CA 1
ATOM 794 C C . PHE A 1 98 ? 10.082 6.771 3.235 1.00 94.19 98 PHE A C 1
ATOM 796 O O . PHE A 1 98 ? 10.365 6.409 4.378 1.00 94.19 98 PHE A O 1
ATOM 803 N N . ALA A 1 99 ? 11.005 7.261 2.404 1.00 91.81 99 ALA A N 1
ATOM 804 C CA . ALA A 1 99 ? 12.396 7.475 2.799 1.00 91.81 99 ALA A CA 1
ATOM 805 C C . ALA A 1 99 ? 12.508 8.485 3.954 1.00 91.81 99 ALA A C 1
ATOM 807 O O . ALA A 1 99 ? 13.300 8.289 4.875 1.00 91.81 99 ALA A O 1
ATOM 808 N N . ARG A 1 100 ? 11.641 9.506 3.969 1.00 94.44 100 ARG A N 1
ATOM 809 C CA . ARG A 1 100 ? 11.513 10.490 5.061 1.00 94.44 100 ARG A CA 1
ATOM 810 C C . ARG A 1 100 ? 10.658 10.002 6.239 1.00 94.44 100 ARG A C 1
ATOM 812 O O . ARG A 1 100 ? 10.342 10.789 7.125 1.00 94.44 100 ARG A O 1
ATOM 819 N N . ARG A 1 101 ? 10.267 8.719 6.260 1.00 91.44 101 ARG A N 1
ATOM 820 C CA . ARG A 1 101 ? 9.369 8.107 7.262 1.00 91.44 101 ARG A CA 1
ATOM 821 C C . ARG A 1 101 ? 7.988 8.774 7.354 1.00 91.44 101 ARG A C 1
ATOM 823 O O . ARG A 1 101 ? 7.276 8.593 8.341 1.00 91.44 101 ARG A O 1
ATOM 830 N N . ASN A 1 102 ? 7.572 9.499 6.316 1.00 96.12 102 ASN A N 1
ATOM 831 C CA . ASN A 1 102 ? 6.228 10.049 6.209 1.00 96.12 102 ASN A CA 1
ATOM 832 C C . ASN A 1 102 ? 5.280 8.993 5.621 1.00 96.12 102 ASN A C 1
ATOM 834 O O . ASN A 1 102 ? 4.926 9.014 4.442 1.00 96.12 102 ASN A O 1
ATOM 838 N N . TYR A 1 103 ? 4.903 8.028 6.462 1.00 94.56 103 TYR A N 1
ATOM 839 C CA . TYR A 1 103 ? 4.133 6.856 6.046 1.00 94.56 103 TYR A CA 1
ATOM 840 C C . TYR A 1 103 ? 2.741 7.195 5.509 1.00 94.56 103 TYR A C 1
ATOM 842 O O . TYR A 1 103 ? 2.300 6.575 4.547 1.00 94.56 103 TYR A O 1
ATOM 850 N N . PHE A 1 104 ? 2.047 8.169 6.103 1.00 96.38 104 PHE A N 1
ATOM 851 C CA . PHE A 1 104 ? 0.701 8.531 5.656 1.00 96.38 104 PHE A CA 1
ATOM 852 C C . PHE A 1 104 ? 0.724 9.213 4.287 1.00 96.38 104 PHE A C 1
ATOM 854 O O . PHE A 1 104 ? -0.060 8.829 3.428 1.00 96.38 104 PHE A O 1
ATOM 861 N N . SER A 1 105 ? 1.667 10.132 4.054 1.00 97.31 105 SER A N 1
ATOM 862 C CA . SER A 1 105 ? 1.832 10.760 2.737 1.00 97.31 105 SER A CA 1
ATOM 863 C C . SER A 1 105 ? 2.267 9.748 1.673 1.00 97.31 105 SER A C 1
ATOM 865 O O . SER A 1 105 ? 1.714 9.734 0.580 1.00 97.31 105 SER A O 1
ATOM 867 N N . GLY A 1 106 ? 3.191 8.834 1.997 1.00 96.50 106 GLY A N 1
ATOM 868 C CA . GLY A 1 106 ? 3.574 7.774 1.059 1.00 96.50 106 GLY A CA 1
ATOM 869 C C . GLY A 1 106 ? 2.408 6.842 0.707 1.00 96.50 106 GLY A C 1
ATOM 870 O O . GLY A 1 106 ? 2.256 6.452 -0.451 1.00 96.50 106 GLY A O 1
ATOM 871 N N . LEU A 1 107 ? 1.554 6.513 1.685 1.00 96.06 107 LEU A N 1
ATOM 872 C CA . LEU A 1 107 ? 0.350 5.710 1.456 1.00 96.06 107 LEU A CA 1
ATOM 873 C C . LEU A 1 107 ? -0.685 6.456 0.604 1.00 96.06 107 LEU A C 1
ATOM 875 O O . LEU A 1 107 ? -1.321 5.836 -0.240 1.00 96.06 107 LEU A O 1
ATOM 879 N N . GLU A 1 108 ? -0.835 7.765 0.796 1.00 96.25 108 GLU A N 1
ATOM 880 C CA . GLU A 1 108 ? -1.693 8.613 -0.037 1.00 96.25 108 GLU A CA 1
ATOM 881 C C . GLU A 1 108 ? -1.218 8.632 -1.496 1.00 96.25 108 GLU A C 1
ATOM 883 O O . GLU A 1 108 ? -2.014 8.368 -2.394 1.00 96.25 108 GLU A O 1
ATOM 888 N N . THR A 1 109 ? 0.086 8.820 -1.746 1.00 95.88 109 THR A N 1
ATOM 889 C CA . THR A 1 109 ? 0.649 8.716 -3.104 1.00 95.88 109 THR A CA 1
ATOM 890 C C . THR A 1 109 ? 0.361 7.353 -3.736 1.00 95.88 109 THR A C 1
ATOM 892 O O . THR A 1 109 ? 0.010 7.281 -4.912 1.00 95.88 109 THR A O 1
ATOM 895 N N . MET A 1 110 ? 0.489 6.266 -2.969 1.00 94.00 110 MET A N 1
ATOM 896 C CA . MET A 1 110 ? 0.148 4.931 -3.460 1.00 94.00 110 MET A CA 1
ATOM 897 C C . MET A 1 110 ? -1.341 4.765 -3.754 1.00 94.00 110 MET A C 1
ATOM 899 O O . MET A 1 110 ? -1.674 4.136 -4.752 1.00 94.00 110 MET A O 1
ATOM 903 N N . SER A 1 111 ? -2.224 5.307 -2.913 1.00 94.19 111 SER A N 1
ATOM 904 C CA . SER A 1 111 ? -3.669 5.278 -3.158 1.00 94.19 111 SER A CA 1
ATOM 905 C C . SER A 1 111 ? -3.993 5.934 -4.493 1.00 94.19 111 SER A C 1
ATOM 907 O O . SER A 1 111 ? -4.595 5.296 -5.344 1.00 94.19 111 SER A O 1
ATOM 909 N N . ILE A 1 112 ? -3.483 7.149 -4.723 1.00 93.62 112 ILE A N 1
ATOM 910 C CA . ILE A 1 112 ? -3.690 7.896 -5.972 1.00 93.62 112 ILE A CA 1
ATOM 911 C C . ILE A 1 112 ? -3.164 7.112 -7.183 1.00 93.62 112 ILE A C 1
ATOM 913 O O . ILE A 1 112 ? -3.828 7.031 -8.216 1.00 93.62 112 ILE A O 1
ATOM 917 N N . TYR A 1 113 ? -1.978 6.506 -7.058 1.00 92.06 113 TYR A N 1
ATOM 918 C CA . TYR A 1 113 ? -1.428 5.647 -8.106 1.00 92.06 113 TYR A CA 1
ATOM 919 C C . TYR A 1 113 ? -2.363 4.469 -8.415 1.00 92.06 113 TYR A C 1
ATOM 921 O O . TYR A 1 113 ? -2.708 4.251 -9.573 1.00 92.06 113 TYR A O 1
ATOM 929 N N . PHE A 1 114 ? -2.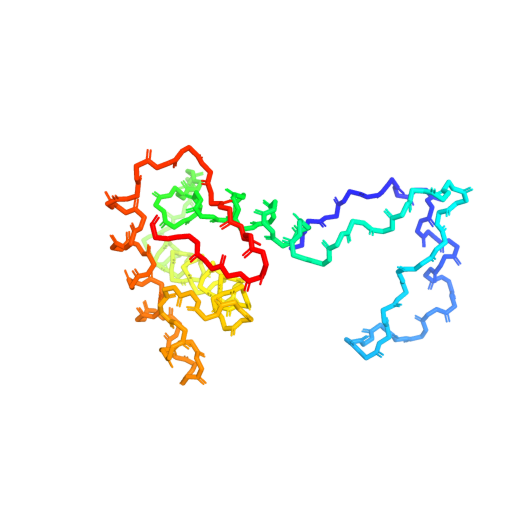822 3.741 -7.393 1.00 90.25 114 PHE A N 1
ATOM 930 C CA . PHE A 1 114 ? -3.676 2.568 -7.582 1.00 90.25 114 PHE A CA 1
ATOM 931 C C . PHE A 1 114 ? -5.111 2.893 -8.001 1.00 90.25 114 PHE A C 1
ATOM 933 O O . PHE A 1 114 ? -5.723 2.068 -8.673 1.00 90.25 114 PHE A O 1
ATOM 940 N N . ASP A 1 115 ? -5.623 4.084 -7.692 1.00 89.38 115 ASP A N 1
ATOM 941 C CA . ASP A 1 115 ? -6.936 4.543 -8.161 1.00 89.38 115 ASP A CA 1
ATOM 942 C C . ASP A 1 115 ? -6.964 4.737 -9.690 1.00 89.38 115 ASP A C 1
ATOM 944 O O . ASP A 1 115 ? -8.016 4.620 -10.316 1.00 89.38 115 ASP A O 1
ATOM 948 N N . THR A 1 116 ? -5.803 4.990 -10.306 1.00 85.62 116 THR A N 1
ATOM 949 C CA . THR A 1 116 ? -5.647 5.143 -11.766 1.00 85.62 116 THR A CA 1
ATOM 950 C C . THR A 1 116 ? -5.006 3.926 -12.443 1.00 85.62 116 THR A C 1
ATOM 952 O O . THR A 1 116 ? -4.832 3.909 -13.662 1.00 85.62 116 THR A O 1
ATOM 955 N N . TYR A 1 117 ? -4.670 2.885 -11.675 1.00 86.25 117 TYR A N 1
ATOM 956 C CA . TYR A 1 117 ? -3.944 1.721 -12.168 1.00 86.25 117 TYR A CA 1
ATOM 957 C C . TYR A 1 117 ? -4.874 0.727 -12.870 1.00 86.25 117 TYR A C 1
ATOM 959 O O . TYR A 1 117 ? -5.724 0.094 -12.247 1.00 86.25 117 TYR A O 1
ATOM 967 N N . LEU A 1 118 ? -4.694 0.563 -14.182 1.00 82.00 118 LEU A N 1
ATOM 968 C CA . LEU A 1 118 ? -5.594 -0.233 -15.028 1.00 82.00 118 LEU A CA 1
ATOM 969 C C . LEU A 1 118 ? -5.227 -1.722 -15.109 1.00 82.00 118 LEU A C 1
ATOM 971 O O . LEU A 1 118 ? -6.024 -2.527 -15.592 1.00 82.00 118 LEU A O 1
ATOM 975 N N . LYS A 1 119 ? -4.019 -2.107 -14.679 1.00 84.81 119 LYS A N 1
ATOM 976 C CA . LYS A 1 119 ? -3.536 -3.487 -14.812 1.00 84.81 119 LYS A CA 1
ATOM 977 C C . LYS A 1 119 ? -4.041 -4.365 -13.656 1.00 84.81 119 LYS A C 1
ATOM 979 O O . LYS A 1 119 ? -4.108 -3.917 -12.505 1.00 84.81 119 LYS A O 1
ATOM 984 N N . PRO A 1 120 ? -4.351 -5.648 -13.928 1.00 82.12 120 PRO A N 1
ATOM 985 C CA . PRO A 1 120 ? -4.868 -6.562 -12.915 1.00 82.12 120 PRO A CA 1
ATOM 986 C C . PRO A 1 120 ? -3.844 -6.858 -11.821 1.00 82.12 120 PRO A C 1
ATOM 988 O O . PRO A 1 120 ? -4.254 -7.177 -10.711 1.00 82.12 120 PRO A O 1
ATOM 991 N N . GLN A 1 121 ? -2.546 -6.736 -12.100 1.00 85.88 121 GLN A N 1
ATOM 992 C CA . GLN A 1 121 ? -1.449 -6.977 -11.165 1.00 85.88 121 GLN A CA 1
ATOM 993 C C . GLN A 1 121 ? -0.337 -5.953 -11.398 1.00 85.88 121 GLN A C 1
ATOM 995 O O . GLN A 1 121 ? -0.185 -5.442 -12.508 1.00 85.88 121 GLN A O 1
ATOM 1000 N N . VAL A 1 122 ? 0.403 -5.632 -10.338 1.00 86.12 122 VAL A N 1
ATOM 1001 C CA . VAL A 1 122 ? 1.677 -4.919 -10.434 1.00 86.12 122 VAL A CA 1
ATOM 1002 C C . VAL A 1 122 ? 2.733 -5.899 -10.897 1.00 86.12 122 VAL A C 1
ATOM 1004 O O . VAL A 1 122 ? 2.815 -6.979 -10.323 1.00 86.12 122 VAL A O 1
ATOM 1007 N N . HIS A 1 123 ? 3.538 -5.491 -11.872 1.00 86.94 123 HIS A N 1
ATOM 1008 C CA . HIS A 1 123 ? 4.718 -6.233 -12.295 1.00 86.94 123 HIS A CA 1
ATOM 1009 C C . HIS A 1 123 ? 5.989 -5.441 -11.992 1.00 86.94 123 HIS A C 1
ATOM 1011 O O . HIS A 1 123 ? 6.006 -4.212 -12.149 1.00 86.94 123 HIS A O 1
ATOM 1017 N N . LEU A 1 124 ? 7.016 -6.148 -11.520 1.00 82.94 124 LEU A N 1
ATOM 1018 C CA . LEU A 1 124 ? 8.326 -5.620 -11.147 1.00 82.94 124 LEU A CA 1
ATOM 1019 C C . LEU A 1 124 ? 9.424 -6.110 -12.105 1.00 82.94 124 LEU A C 1
ATOM 1021 O O . LEU A 1 124 ? 10.426 -6.672 -11.660 1.00 82.94 124 LEU A O 1
ATOM 1025 N N . ASP A 1 125 ? 9.255 -5.889 -13.411 1.00 76.31 125 ASP A N 1
ATOM 1026 C CA . ASP A 1 125 ? 10.251 -6.293 -14.412 1.00 76.31 125 ASP A CA 1
ATOM 1027 C C . ASP A 1 125 ? 11.584 -5.579 -14.161 1.00 76.31 125 ASP A C 1
ATOM 1029 O O . ASP A 1 125 ? 11.623 -4.368 -13.930 1.00 76.31 125 ASP A O 1
ATOM 1033 N N . ASP A 1 126 ? 12.679 -6.339 -14.164 1.00 74.62 126 ASP A N 1
ATOM 1034 C CA . ASP A 1 126 ? 14.026 -5.839 -13.865 1.00 74.62 126 ASP A CA 1
ATOM 1035 C C . ASP A 1 126 ? 14.109 -5.034 -12.553 1.00 74.62 126 ASP A C 1
ATOM 1037 O O . ASP A 1 126 ? 14.896 -4.092 -12.429 1.00 74.62 126 ASP A O 1
ATOM 1041 N N . ALA A 1 127 ? 13.301 -5.406 -11.548 1.00 72.25 127 ALA A N 1
ATOM 1042 C CA . ALA A 1 127 ? 13.217 -4.706 -10.267 1.00 72.25 127 ALA A CA 1
ATOM 1043 C C . ALA A 1 127 ? 12.768 -3.232 -10.400 1.00 72.25 127 ALA A C 1
ATOM 1045 O O . ALA A 1 127 ? 13.193 -2.368 -9.626 1.00 72.25 127 ALA A O 1
ATOM 1046 N N . GLN A 1 128 ? 11.887 -2.930 -11.356 1.00 79.69 128 GLN A N 1
ATOM 1047 C CA . GLN A 1 128 ? 11.297 -1.602 -11.521 1.00 79.69 128 GLN A CA 1
ATOM 1048 C C . GLN A 1 128 ? 9.775 -1.657 -11.559 1.00 79.69 128 GLN A C 1
ATOM 1050 O O . GLN A 1 128 ? 9.176 -2.584 -12.091 1.00 79.69 128 GLN A O 1
ATOM 1055 N N . TRP A 1 129 ? 9.131 -0.629 -11.008 1.00 81.06 129 TRP A N 1
ATOM 1056 C CA . TRP A 1 129 ? 7.682 -0.499 -11.116 1.00 81.06 129 TRP A CA 1
ATOM 1057 C C . TRP A 1 129 ? 7.278 -0.167 -12.545 1.00 81.06 129 TRP A C 1
ATOM 1059 O O . TRP A 1 129 ? 7.710 0.842 -13.106 1.00 81.06 129 TRP A O 1
ATOM 1069 N N . GLN A 1 130 ? 6.365 -0.961 -13.092 1.00 72.75 130 GLN A N 1
ATOM 1070 C CA . GLN A 1 130 ? 5.716 -0.609 -14.343 1.00 72.75 130 GLN A CA 1
ATOM 1071 C C . GLN A 1 130 ? 4.798 0.607 -14.161 1.00 72.75 130 GLN A C 1
ATOM 1073 O O . GLN A 1 130 ? 4.037 0.704 -13.191 1.00 72.75 130 GLN A O 1
ATOM 1078 N N . LYS A 1 131 ? 4.862 1.528 -15.126 1.00 60.66 131 LYS A N 1
ATOM 1079 C CA . LYS A 1 131 ? 3.876 2.606 -15.256 1.00 60.66 131 LYS A CA 1
ATOM 1080 C C . LYS A 1 131 ? 2.529 2.063 -15.737 1.00 60.66 131 LYS A C 1
ATOM 1082 O O . LYS A 1 131 ? 2.490 1.026 -16.456 1.00 60.66 131 LYS A O 1
#